Protein AF-A0A1T4KMU8-F1 (afdb_monomer_lite)

Sequence (83 aa):
MNGKFIASNLCIILKPKNDKYKVNLKFYKYYLESLQKQIRSDLADGTSKLTINADDLMDYYIEYILIDEQNKFYDENIKNMRS

Structure (mmCIF, N/CA/C/O backbone):
data_AF-A0A1T4KMU8-F1
#
_entry.id   AF-A0A1T4KMU8-F1
#
loop_
_atom_site.group_PDB
_atom_site.id
_atom_site.type_symbol
_atom_site.label_atom_id
_atom_site.label_alt_id
_atom_site.label_comp_id
_atom_site.label_asym_id
_atom_site.label_entity_id
_atom_site.label_seq_id
_atom_site.pdbx_PDB_ins_code
_atom_site.Cartn_x
_atom_site.Cartn_y
_atom_site.Cartn_z
_atom_site.occupancy
_atom_site.B_iso_or_equiv
_atom_site.auth_seq_id
_atom_site.auth_comp_id
_atom_site.auth_asym_id
_atom_site.auth_atom_id
_atom_site.pdbx_PDB_model_num
ATOM 1 N N . MET A 1 1 ? 7.632 27.038 -6.167 1.00 52.44 1 MET A N 1
ATOM 2 C CA . MET A 1 1 ? 7.998 25.797 -6.885 1.00 52.44 1 MET A CA 1
ATOM 3 C C . MET A 1 1 ? 9.458 25.788 -7.340 1.00 52.44 1 MET A C 1
ATOM 5 O O . MET A 1 1 ? 10.052 24.725 -7.289 1.00 52.44 1 MET A O 1
ATOM 9 N N . ASN A 1 2 ? 10.073 26.935 -7.656 1.00 53.56 2 ASN A N 1
ATOM 10 C CA . ASN A 1 2 ? 11.516 27.054 -7.930 1.00 53.56 2 ASN A CA 1
ATOM 11 C C . ASN A 1 2 ? 12.385 26.583 -6.743 1.00 53.56 2 ASN A C 1
ATOM 13 O O . ASN A 1 2 ? 12.520 27.304 -5.757 1.00 53.56 2 ASN A O 1
ATOM 17 N N . GLY A 1 3 ? 12.928 25.363 -6.824 1.00 59.38 3 GLY A N 1
ATOM 18 C CA . GLY A 1 3 ? 13.930 24.812 -5.897 1.00 59.38 3 GLY A CA 1
ATOM 19 C C . GLY A 1 3 ? 13.409 23.999 -4.703 1.00 59.38 3 GLY A C 1
ATOM 20 O O . GLY A 1 3 ? 14.209 23.401 -3.997 1.00 59.38 3 GLY A O 1
ATOM 21 N N . LYS A 1 4 ? 12.089 23.939 -4.470 1.00 73.94 4 LYS A N 1
ATOM 22 C CA . LYS A 1 4 ? 11.505 23.168 -3.345 1.00 73.94 4 LYS A CA 1
ATOM 23 C C . LYS A 1 4 ? 10.997 21.776 -3.733 1.00 73.94 4 LYS A C 1
ATOM 25 O O . LYS A 1 4 ? 10.757 20.960 -2.853 1.00 73.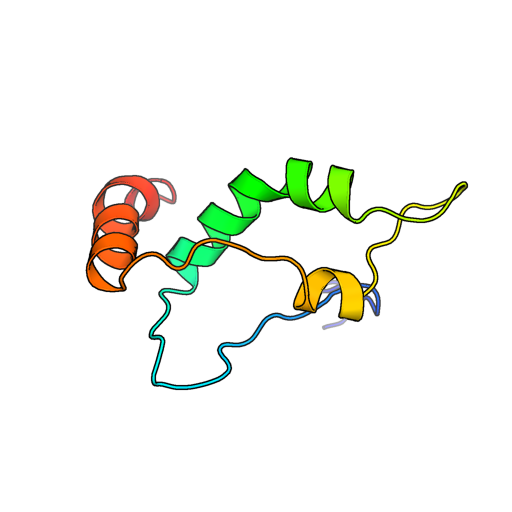94 4 LYS A O 1
ATOM 30 N N . PHE A 1 5 ? 10.808 21.517 -5.026 1.00 74.00 5 PHE A N 1
ATOM 31 C CA . PHE A 1 5 ? 10.245 20.264 -5.526 1.00 74.00 5 PHE A CA 1
ATOM 32 C C . PHE A 1 5 ? 10.966 19.834 -6.803 1.00 74.00 5 PHE A C 1
ATOM 34 O O . PHE A 1 5 ? 11.293 20.676 -7.638 1.00 74.00 5 PHE A O 1
ATOM 41 N N . ILE A 1 6 ? 11.180 18.527 -6.953 1.00 63.66 6 ILE A N 1
ATOM 42 C CA . ILE A 1 6 ? 11.671 17.909 -8.187 1.00 63.66 6 ILE A CA 1
ATOM 43 C C . ILE A 1 6 ? 10.466 17.278 -8.881 1.00 63.66 6 ILE A C 1
ATOM 45 O O . ILE A 1 6 ? 9.824 16.389 -8.323 1.00 63.66 6 ILE A O 1
ATOM 49 N N . ALA A 1 7 ? 10.156 17.740 -10.092 1.00 58.00 7 ALA A N 1
ATOM 50 C CA . ALA A 1 7 ? 9.217 17.055 -10.968 1.00 58.00 7 ALA A CA 1
ATOM 51 C C . ALA A 1 7 ? 9.975 15.932 -11.684 1.00 58.00 7 ALA A C 1
ATOM 53 O O . ALA A 1 7 ? 10.940 16.188 -12.401 1.00 58.00 7 ALA A O 1
ATOM 54 N N . SER A 1 8 ? 9.569 14.688 -11.445 1.00 60.75 8 SER A N 1
ATOM 55 C CA . SER A 1 8 ? 10.140 13.513 -12.095 1.00 60.75 8 SER A CA 1
ATOM 56 C C . SER A 1 8 ? 9.044 12.783 -12.853 1.00 60.75 8 SER A C 1
ATOM 58 O O . SER A 1 8 ? 7.996 12.483 -12.284 1.00 60.75 8 SER A O 1
ATOM 60 N N . ASN A 1 9 ? 9.319 12.437 -14.109 1.00 57.00 9 ASN A N 1
ATOM 61 C CA . ASN A 1 9 ? 8.461 11.569 -14.918 1.00 57.00 9 ASN A CA 1
ATOM 62 C C . ASN A 1 9 ? 8.551 10.087 -14.483 1.00 57.00 9 ASN A C 1
ATOM 64 O O . ASN A 1 9 ? 7.958 9.230 -15.121 1.00 57.00 9 ASN A O 1
ATOM 68 N N . LEU A 1 10 ? 9.310 9.775 -13.420 1.00 73.19 10 LEU A N 1
ATOM 69 C CA . LEU A 1 10 ? 9.579 8.414 -12.927 1.00 73.19 10 LEU A CA 1
ATOM 70 C C . LEU A 1 10 ? 8.744 8.041 -11.688 1.00 73.19 10 LEU A C 1
ATOM 72 O O . LEU A 1 10 ? 9.114 7.129 -10.952 1.00 73.19 10 LEU A O 1
ATOM 76 N N . CYS A 1 11 ? 7.669 8.777 -11.400 1.00 76.25 11 CYS A N 1
ATOM 77 C CA . CYS A 1 11 ? 6.791 8.495 -10.267 1.00 76.25 11 CYS A CA 1
ATOM 78 C C . CYS A 1 11 ? 5.451 7.943 -10.756 1.00 76.25 11 CYS A C 1
ATOM 80 O O . CYS A 1 11 ? 4.758 8.597 -11.535 1.00 76.25 11 CYS A O 1
ATOM 82 N N . ILE A 1 12 ? 5.070 6.768 -10.256 1.00 82.38 12 ILE A N 1
ATOM 83 C CA . ILE A 1 12 ? 3.736 6.202 -10.453 1.00 82.38 12 ILE A CA 1
ATOM 84 C C . ILE A 1 12 ? 2.877 6.607 -9.253 1.00 82.38 12 ILE A C 1
ATOM 86 O O . ILE A 1 12 ? 3.219 6.325 -8.105 1.00 82.38 12 ILE A O 1
ATOM 90 N N . ILE A 1 13 ? 1.761 7.289 -9.513 1.00 85.25 13 ILE A N 1
ATOM 91 C CA . ILE A 1 13 ? 0.829 7.737 -8.473 1.00 85.25 13 ILE A CA 1
ATOM 92 C C . ILE A 1 13 ? -0.334 6.751 -8.399 1.00 85.25 13 ILE A C 1
ATOM 94 O O . ILE A 1 13 ? -1.178 6.712 -9.294 1.00 85.25 13 ILE A O 1
ATOM 98 N N . LEU A 1 14 ? -0.411 6.006 -7.298 1.00 87.25 14 LEU A N 1
ATOM 99 C CA . LEU A 1 14 ? -1.531 5.115 -7.015 1.00 87.25 14 LEU A CA 1
ATOM 100 C C . LEU A 1 14 ? -2.715 5.912 -6.454 1.00 87.25 14 LEU A C 1
ATOM 102 O O . LEU A 1 14 ? -2.559 6.717 -5.533 1.00 87.25 14 LEU A O 1
ATOM 106 N N . LYS A 1 15 ? -3.908 5.683 -7.008 1.00 88.50 15 LYS A N 1
ATOM 107 C CA . LYS A 1 15 ? -5.167 6.282 -6.543 1.00 88.50 15 LYS A CA 1
ATOM 108 C C . LYS A 1 15 ? -6.202 5.179 -6.303 1.00 88.50 15 LYS A C 1
ATOM 110 O O . LYS A 1 15 ? -6.262 4.247 -7.105 1.00 88.50 15 LYS A O 1
ATOM 115 N N . PRO A 1 16 ? -7.034 5.272 -5.250 1.00 86.62 16 PRO A N 1
ATOM 116 C CA . PRO A 1 16 ? -8.160 4.359 -5.070 1.00 86.62 16 PRO A CA 1
ATOM 117 C C . PRO A 1 16 ? -9.084 4.401 -6.291 1.00 86.62 16 PRO A C 1
ATOM 119 O O . PRO A 1 16 ? -9.410 5.480 -6.783 1.00 86.62 16 PRO A O 1
ATOM 122 N N . LYS A 1 17 ? -9.489 3.229 -6.790 1.00 83.38 17 LYS A N 1
ATOM 123 C CA . LYS A 1 17 ? -10.261 3.114 -8.038 1.00 83.38 17 LYS A CA 1
ATOM 124 C C . LYS A 1 17 ? -11.776 3.219 -7.832 1.00 83.38 17 LYS A C 1
ATOM 126 O O . LYS A 1 17 ? -12.470 3.660 -8.740 1.00 83.38 17 LYS A O 1
ATOM 131 N N . ASN A 1 18 ? -12.303 2.781 -6.687 1.00 79.81 18 ASN A N 1
ATOM 132 C CA . ASN A 1 18 ? -13.740 2.800 -6.397 1.00 79.81 18 ASN A CA 1
ATOM 133 C C . ASN A 1 18 ? -14.032 2.824 -4.887 1.00 79.81 18 ASN A C 1
ATOM 135 O O . ASN A 1 18 ? -13.170 2.498 -4.074 1.00 79.81 18 ASN A O 1
ATOM 139 N N . ASP A 1 19 ? -15.278 3.147 -4.537 1.00 79.94 19 ASP A N 1
ATOM 140 C CA . ASP A 1 19 ? -15.752 3.212 -3.146 1.00 79.94 19 ASP A CA 1
ATOM 141 C C . ASP A 1 19 ? -16.084 1.839 -2.539 1.00 79.94 19 ASP A C 1
ATOM 143 O O . ASP A 1 19 ? -16.343 1.734 -1.338 1.00 79.94 19 ASP A O 1
ATOM 147 N N . LYS A 1 20 ? -16.082 0.775 -3.357 1.00 83.88 20 LYS A N 1
ATOM 148 C CA . LYS A 1 20 ? -16.394 -0.594 -2.917 1.00 83.88 20 LYS A CA 1
ATOM 149 C C . LYS A 1 20 ? -15.318 -1.127 -1.973 1.00 83.88 20 LYS A C 1
ATOM 151 O O . LYS A 1 20 ? -15.645 -1.788 -0.993 1.00 83.88 20 LYS A O 1
ATOM 156 N N . TYR A 1 21 ? -14.055 -0.819 -2.255 1.00 83.94 21 TYR A N 1
ATOM 157 C CA . TYR A 1 21 ? -12.922 -1.208 -1.421 1.00 83.94 21 TYR A CA 1
ATOM 158 C C . TYR A 1 21 ? -12.340 0.029 -0.761 1.00 83.94 21 TYR A C 1
ATOM 160 O O . TYR A 1 21 ? -11.405 0.653 -1.263 1.00 83.94 21 TYR A O 1
ATOM 168 N N . LYS A 1 22 ? -12.922 0.402 0.381 1.00 90.75 22 LYS A N 1
ATOM 169 C CA . LYS A 1 22 ? -12.400 1.508 1.181 1.00 90.75 22 LYS A CA 1
ATOM 170 C C . LYS A 1 22 ? -10.974 1.181 1.612 1.00 90.75 22 LYS A C 1
ATOM 172 O O . LYS A 1 22 ? -10.683 0.067 2.056 1.00 90.75 22 LYS A O 1
ATOM 177 N N . VAL A 1 23 ? -10.100 2.170 1.476 1.00 93.31 23 VAL A N 1
ATOM 178 C CA . VAL A 1 23 ? -8.688 2.064 1.833 1.00 93.31 23 VAL A CA 1
ATOM 179 C C . VAL A 1 23 ? -8.288 3.224 2.727 1.00 93.31 23 VAL A C 1
ATOM 181 O O . VAL A 1 23 ? -8.603 4.385 2.466 1.00 93.31 23 VAL A O 1
ATOM 184 N N . ASN A 1 24 ? -7.546 2.911 3.777 1.00 94.44 24 ASN A N 1
ATOM 185 C CA . ASN A 1 24 ? -6.818 3.886 4.557 1.00 94.44 24 ASN A CA 1
ATOM 186 C C . ASN A 1 24 ? -5.463 4.121 3.873 1.00 94.44 24 ASN A C 1
ATOM 188 O O . ASN A 1 24 ? -4.546 3.306 3.954 1.00 94.44 24 ASN A O 1
ATOM 192 N N . LEU A 1 25 ? -5.323 5.262 3.193 1.00 93.00 25 LEU A N 1
ATOM 193 C CA . LEU A 1 25 ? -4.095 5.606 2.464 1.00 93.00 25 LEU A CA 1
ATOM 194 C C . LEU A 1 25 ? -2.861 5.688 3.371 1.00 93.00 25 LEU A C 1
ATOM 196 O O . LEU A 1 25 ? -1.746 5.437 2.920 1.00 93.00 25 LEU A O 1
ATOM 200 N N . LYS A 1 26 ? -3.039 6.035 4.651 1.00 93.81 26 LYS A N 1
ATOM 201 C CA . LYS A 1 26 ? -1.923 6.100 5.597 1.00 93.81 26 LYS A CA 1
ATOM 202 C C . LY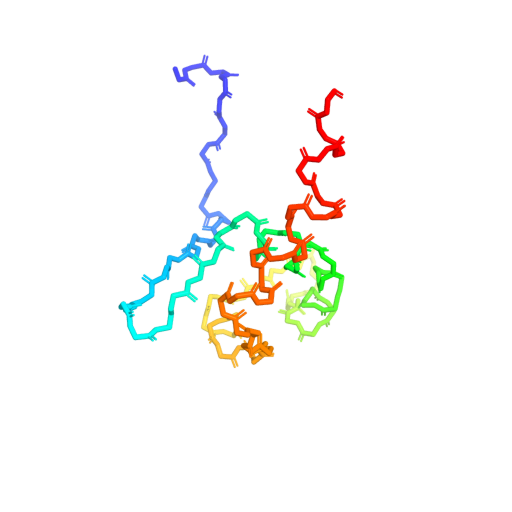S A 1 26 ? -1.461 4.705 6.000 1.00 93.81 26 LYS A C 1
ATOM 204 O O . LYS A 1 26 ? -0.259 4.501 6.110 1.00 93.81 26 LYS A O 1
ATOM 209 N N . PHE A 1 27 ? -2.387 3.763 6.167 1.00 95.12 27 PHE A N 1
ATOM 210 C CA . PHE A 1 27 ? -2.064 2.348 6.337 1.00 95.12 27 PHE A CA 1
ATOM 211 C C . PHE A 1 27 ? -1.320 1.810 5.107 1.00 95.12 27 PHE A C 1
ATOM 213 O O . PHE A 1 27 ? -0.193 1.335 5.229 1.00 95.12 27 PHE A O 1
ATOM 220 N N . TYR A 1 28 ? -1.900 1.974 3.913 1.00 94.00 28 TYR A N 1
ATOM 221 C CA . TYR A 1 28 ? -1.317 1.446 2.677 1.00 94.00 28 TYR A CA 1
ATOM 222 C C . TYR A 1 28 ? 0.040 2.059 2.337 1.00 94.00 28 TYR A C 1
ATOM 224 O O . TYR A 1 28 ? 0.878 1.378 1.758 1.00 94.00 28 TYR A O 1
ATOM 232 N N . LYS A 1 29 ? 0.308 3.304 2.750 1.00 93.44 29 LYS A N 1
ATOM 233 C CA . LYS A 1 29 ? 1.659 3.868 2.682 1.00 93.44 29 LYS A CA 1
ATOM 234 C C . LYS A 1 29 ? 2.670 2.985 3.423 1.00 93.44 29 LYS A C 1
ATOM 236 O O . LYS A 1 29 ? 3.673 2.610 2.834 1.00 93.44 29 LYS A O 1
ATOM 241 N N . TYR A 1 30 ? 2.404 2.648 4.684 1.00 94.06 30 TYR A N 1
ATOM 242 C CA . TYR A 1 30 ? 3.312 1.820 5.486 1.00 94.06 30 TYR A CA 1
ATOM 243 C C . TYR A 1 30 ? 3.390 0.382 4.981 1.00 94.06 30 TYR A C 1
ATOM 245 O O . TYR A 1 30 ? 4.469 -0.200 4.949 1.00 94.06 30 TYR A O 1
ATOM 253 N N . TYR A 1 31 ? 2.257 -0.179 4.566 1.00 95.12 31 TYR A N 1
ATOM 254 C CA . TYR A 1 31 ? 2.204 -1.529 4.017 1.00 95.12 31 TYR A CA 1
ATOM 255 C C . TYR A 1 31 ? 3.010 -1.651 2.714 1.00 95.12 31 TYR A C 1
ATOM 257 O O . TYR A 1 31 ? 3.803 -2.569 2.547 1.00 95.12 31 TYR A O 1
ATOM 265 N N . LEU A 1 32 ? 2.896 -0.682 1.804 1.00 93.44 32 LEU A N 1
ATOM 266 C CA . LEU A 1 32 ? 3.707 -0.671 0.584 1.00 93.44 32 LEU A CA 1
ATOM 267 C C . LEU A 1 32 ? 5.181 -0.348 0.866 1.00 93.44 32 LEU A C 1
ATOM 269 O O . LEU A 1 32 ? 6.058 -0.872 0.183 1.00 93.44 32 LEU A O 1
ATOM 273 N N . GLU A 1 33 ? 5.479 0.477 1.877 1.00 93.38 33 GLU A N 1
ATOM 274 C CA . GLU A 1 33 ? 6.854 0.713 2.342 1.00 93.38 33 GLU A CA 1
ATOM 275 C C . GLU A 1 33 ? 7.502 -0.583 2.862 1.00 93.38 33 GLU A C 1
ATOM 277 O O . GLU A 1 33 ? 8.668 -0.837 2.552 1.00 93.38 33 GLU A O 1
ATOM 282 N N . SER A 1 34 ? 6.766 -1.439 3.584 1.00 94.31 34 SER A N 1
ATOM 283 C CA . SER A 1 34 ? 7.299 -2.728 4.054 1.00 94.31 34 SER A CA 1
ATOM 284 C C . SER A 1 34 ? 7.517 -3.729 2.913 1.00 94.31 34 SER A C 1
ATOM 286 O O . SER A 1 34 ? 8.496 -4.476 2.939 1.00 94.31 34 SER A O 1
ATOM 288 N N . LEU A 1 35 ? 6.676 -3.692 1.874 1.00 94.56 35 LEU A N 1
ATOM 289 C CA . LEU A 1 35 ? 6.798 -4.530 0.676 1.00 94.56 35 LEU A CA 1
ATOM 290 C C . LEU A 1 35 ? 7.780 -3.982 -0.370 1.00 94.56 35 LEU A C 1
ATOM 292 O O . LEU A 1 35 ? 8.110 -4.676 -1.329 1.00 94.56 35 LEU A O 1
ATOM 296 N N . GLN A 1 36 ? 8.292 -2.759 -0.202 1.00 92.44 36 GLN A N 1
ATOM 297 C CA . GLN A 1 36 ? 9.054 -2.055 -1.238 1.00 92.44 36 GLN A CA 1
ATOM 298 C C . GLN A 1 36 ? 10.245 -2.861 -1.778 1.00 92.44 36 GLN A C 1
ATOM 300 O O . GLN A 1 36 ? 10.525 -2.827 -2.977 1.00 92.44 36 GLN A O 1
ATOM 305 N N . LYS A 1 37 ? 10.977 -3.559 -0.900 1.00 93.25 37 LYS A N 1
ATOM 306 C CA . LYS A 1 37 ? 12.139 -4.365 -1.309 1.00 93.25 37 LYS A CA 1
ATOM 307 C C . LYS A 1 37 ? 11.729 -5.557 -2.169 1.00 93.25 37 LYS A C 1
ATOM 309 O O . LYS A 1 37 ? 12.418 -5.841 -3.140 1.00 93.25 37 LYS A O 1
ATOM 314 N N . GLN A 1 38 ? 10.618 -6.200 -1.823 1.00 94.75 38 GLN A N 1
ATOM 315 C CA . GLN A 1 38 ? 10.067 -7.327 -2.565 1.00 94.75 38 GLN A CA 1
ATOM 316 C C . GLN A 1 38 ? 9.543 -6.867 -3.926 1.00 94.75 38 GLN A C 1
ATOM 318 O O . GLN A 1 38 ? 10.034 -7.335 -4.941 1.00 94.75 38 GLN A O 1
ATOM 323 N N . ILE A 1 39 ? 8.679 -5.846 -3.956 1.00 93.56 39 ILE A N 1
ATOM 324 C CA . ILE A 1 39 ? 8.148 -5.258 -5.201 1.00 93.56 39 ILE A CA 1
ATOM 325 C C . ILE A 1 39 ? 9.291 -4.876 -6.151 1.00 93.56 39 ILE A C 1
ATOM 327 O O . ILE A 1 39 ? 9.235 -5.139 -7.346 1.00 93.56 39 ILE A O 1
ATOM 331 N N . ARG A 1 40 ? 10.364 -4.270 -5.624 1.00 90.88 40 ARG A N 1
ATOM 332 C CA . ARG A 1 40 ? 11.550 -3.943 -6.423 1.00 90.88 40 ARG A CA 1
ATOM 333 C C . ARG A 1 40 ? 12.275 -5.193 -6.915 1.00 90.88 40 ARG A C 1
ATOM 335 O O . ARG A 1 40 ? 12.734 -5.182 -8.042 1.00 90.88 40 ARG A O 1
ATOM 342 N N . SER A 1 41 ? 12.436 -6.218 -6.087 1.00 92.56 41 SER A N 1
ATOM 343 C CA . SER A 1 41 ? 13.085 -7.464 -6.505 1.00 92.56 41 SER A CA 1
ATOM 344 C C . SER A 1 41 ? 12.311 -8.158 -7.623 1.00 92.56 41 SER A C 1
ATOM 346 O O . SER A 1 41 ? 12.925 -8.692 -8.539 1.00 92.56 41 SER A O 1
ATOM 348 N N . ASP A 1 42 ? 10.983 -8.129 -7.541 1.00 93.00 42 ASP A N 1
ATOM 349 C CA . ASP A 1 42 ? 10.102 -8.881 -8.431 1.00 93.00 42 ASP A CA 1
ATOM 350 C C . ASP A 1 42 ? 9.863 -8.151 -9.761 1.00 93.00 42 ASP A C 1
ATOM 352 O O . ASP A 1 42 ? 9.742 -8.796 -10.798 1.00 93.00 42 ASP A O 1
ATOM 356 N N . LEU A 1 43 ? 9.805 -6.812 -9.739 1.00 93.00 43 LEU A N 1
ATOM 357 C CA . LEU A 1 43 ? 9.409 -5.995 -10.895 1.00 93.00 43 LEU A CA 1
ATOM 358 C C . LEU A 1 43 ? 10.533 -5.150 -11.503 1.00 93.00 43 LEU A C 1
ATOM 360 O O . LEU A 1 43 ? 10.296 -4.445 -12.485 1.00 93.00 43 LEU A O 1
ATOM 364 N N . ALA A 1 44 ? 11.724 -5.114 -10.898 1.00 91.38 44 ALA A N 1
ATOM 365 C CA . ALA A 1 44 ? 12.808 -4.321 -11.463 1.00 91.38 44 ALA A CA 1
ATOM 366 C C . ALA A 1 44 ? 13.317 -4.949 -12.761 1.00 91.38 44 ALA A C 1
ATOM 368 O O . ALA A 1 44 ? 13.799 -6.078 -12.776 1.00 91.38 44 ALA A O 1
ATOM 369 N N . ASP A 1 45 ? 13.281 -4.156 -13.823 1.00 86.69 45 ASP A N 1
ATOM 370 C CA . ASP A 1 45 ? 13.750 -4.519 -15.152 1.00 86.69 45 ASP A CA 1
ATOM 371 C C . ASP A 1 45 ? 14.850 -3.555 -15.629 1.00 86.69 45 ASP A C 1
ATOM 373 O O . ASP A 1 45 ? 14.936 -2.406 -15.181 1.00 86.69 45 ASP A O 1
ATOM 377 N N . GLY A 1 46 ? 15.702 -4.024 -16.541 1.00 84.81 46 GLY A N 1
ATOM 378 C CA . GLY A 1 46 ? 16.824 -3.282 -17.115 1.00 84.81 46 GLY A CA 1
ATOM 379 C C . GLY A 1 46 ? 18.193 -3.645 -16.525 1.00 84.81 46 GLY A C 1
ATOM 380 O O . GLY A 1 46 ? 18.349 -3.949 -15.348 1.00 84.81 46 GLY A O 1
ATOM 381 N N . THR A 1 47 ? 19.236 -3.593 -17.355 1.00 76.50 47 THR A N 1
ATOM 382 C CA . THR A 1 47 ? 20.591 -4.044 -16.978 1.00 76.50 47 THR A CA 1
ATOM 383 C C . THR A 1 47 ? 21.480 -2.924 -16.432 1.00 76.50 47 THR A C 1
ATOM 385 O O . THR A 1 47 ? 22.223 -3.132 -15.478 1.00 76.50 47 THR A O 1
ATOM 388 N N . SER A 1 48 ? 21.416 -1.721 -17.014 1.00 81.94 48 SER A N 1
ATOM 389 C CA . SER A 1 48 ? 22.235 -0.566 -16.593 1.00 81.94 48 SER A CA 1
ATOM 390 C C . SER A 1 48 ? 21.509 0.393 -15.644 1.00 81.94 48 SER A C 1
ATOM 392 O O . SER A 1 48 ? 22.152 1.121 -14.890 1.00 81.94 48 SER A O 1
ATOM 394 N N . LYS A 1 49 ? 20.171 0.419 -15.680 1.00 81.75 49 LYS A N 1
ATOM 395 C CA . LYS A 1 49 ? 19.327 1.236 -14.803 1.00 81.75 49 LYS A CA 1
ATOM 396 C C . LYS A 1 49 ? 18.014 0.505 -14.555 1.00 81.75 49 LYS A C 1
ATOM 398 O O . LYS A 1 49 ? 17.232 0.352 -15.483 1.00 81.75 49 LYS A O 1
ATOM 403 N N . LEU A 1 50 ? 17.790 0.105 -13.307 1.00 85.62 50 LEU A N 1
ATOM 404 C CA . LEU A 1 50 ? 16.572 -0.594 -12.915 1.00 85.62 50 LEU A CA 1
ATOM 405 C C . LEU A 1 50 ? 15.368 0.352 -12.941 1.00 85.62 50 LEU A C 1
ATOM 407 O O . LEU A 1 50 ? 15.392 1.424 -12.323 1.00 85.62 50 LEU A O 1
ATOM 411 N N . THR A 1 51 ? 14.315 -0.069 -13.630 1.00 87.06 51 THR A N 1
ATOM 412 C CA . THR A 1 51 ? 13.015 0.604 -13.706 1.00 87.06 51 THR A CA 1
ATOM 413 C C . THR A 1 51 ? 11.893 -0.370 -13.379 1.00 87.06 51 THR A C 1
ATOM 415 O O . THR A 1 51 ? 12.082 -1.575 -13.451 1.00 87.06 51 THR A O 1
ATOM 418 N N . ILE A 1 52 ? 10.731 0.155 -1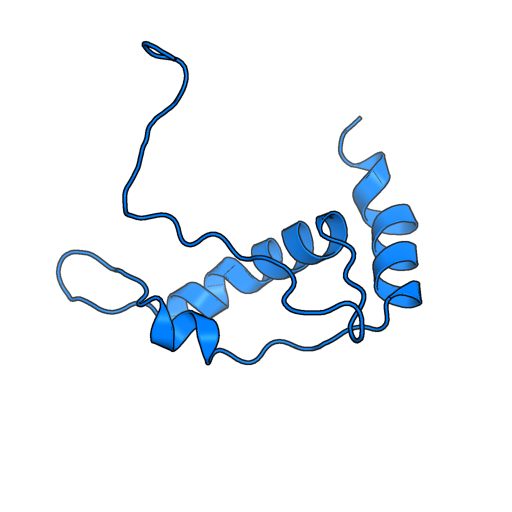2.994 1.00 87.81 52 ILE A N 1
ATOM 419 C CA . ILE A 1 52 ? 9.509 -0.632 -12.799 1.00 87.81 52 ILE A CA 1
ATOM 420 C C . ILE A 1 52 ? 8.498 -0.112 -13.816 1.00 87.81 52 ILE A C 1
ATOM 422 O O . ILE A 1 52 ? 8.239 1.097 -13.845 1.00 87.81 52 ILE A O 1
ATOM 426 N N . ASN A 1 53 ? 7.954 -0.998 -14.649 1.00 88.38 53 ASN A N 1
ATOM 427 C CA . ASN A 1 53 ? 6.915 -0.628 -15.603 1.00 88.38 53 ASN A CA 1
ATOM 428 C C . ASN A 1 53 ? 5.585 -0.412 -14.876 1.00 88.38 53 ASN A C 1
ATOM 430 O O . ASN A 1 53 ? 5.278 -1.069 -13.881 1.00 88.38 53 ASN A O 1
ATOM 434 N N . ALA A 1 54 ? 4.787 0.534 -15.371 1.00 87.88 54 ALA A N 1
ATOM 435 C CA . ALA A 1 54 ? 3.509 0.859 -14.748 1.00 87.88 54 ALA A CA 1
ATOM 436 C C . ALA A 1 54 ? 2.504 -0.294 -14.847 1.00 87.88 54 ALA A C 1
ATOM 438 O O . ALA A 1 54 ? 1.800 -0.546 -13.874 1.00 87.88 54 ALA A O 1
ATOM 439 N N . ASP A 1 55 ? 2.471 -0.987 -15.986 1.00 90.25 55 ASP A N 1
ATOM 440 C CA . ASP A 1 55 ?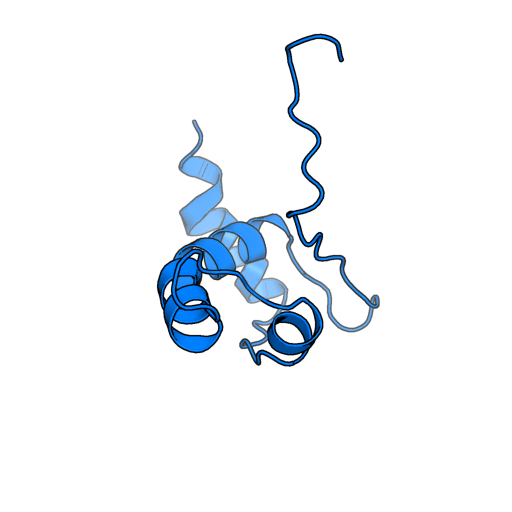 1.565 -2.115 -16.216 1.00 90.25 55 ASP A CA 1
ATOM 441 C C . ASP A 1 55 ? 1.900 -3.280 -15.275 1.00 90.25 55 ASP A C 1
ATOM 443 O O . ASP A 1 55 ? 1.034 -3.717 -14.521 1.00 90.25 55 ASP A O 1
ATOM 447 N N . ASP A 1 56 ? 3.181 -3.653 -15.183 1.00 90.94 56 ASP A N 1
ATOM 448 C CA . ASP A 1 56 ? 3.650 -4.698 -14.262 1.00 90.94 56 ASP A CA 1
ATOM 449 C C . ASP A 1 56 ? 3.316 -4.374 -12.794 1.00 90.94 56 ASP A C 1
ATOM 451 O O . ASP A 1 56 ? 2.921 -5.247 -12.023 1.00 90.94 56 ASP A O 1
ATOM 455 N N . LEU A 1 57 ? 3.430 -3.101 -12.389 1.00 91.31 57 LEU A N 1
ATOM 456 C CA . LEU A 1 57 ? 3.059 -2.669 -11.039 1.00 91.31 57 LEU A CA 1
ATOM 457 C C . LEU A 1 57 ? 1.540 -2.681 -10.803 1.00 91.31 57 LEU A C 1
ATOM 459 O O . LEU A 1 57 ? 1.110 -2.917 -9.676 1.00 91.31 57 LEU A O 1
ATOM 463 N N . MET A 1 58 ? 0.725 -2.402 -11.826 1.00 90.56 58 MET A N 1
ATOM 464 C CA . MET A 1 58 ? -0.740 -2.463 -11.727 1.00 90.56 58 MET A CA 1
ATOM 465 C C . MET A 1 58 ? -1.258 -3.902 -11.643 1.00 90.56 58 MET A C 1
ATOM 467 O O . MET A 1 58 ? -2.272 -4.128 -10.980 1.00 90.56 58 MET A O 1
ATOM 471 N N . ASP A 1 59 ? -0.553 -4.845 -12.268 1.00 92.56 59 ASP A N 1
ATOM 472 C CA . ASP A 1 59 ? -0.871 -6.275 -12.243 1.00 92.56 59 ASP A CA 1
ATOM 473 C C . ASP A 1 59 ? -0.275 -7.003 -11.022 1.00 92.56 59 ASP A C 1
ATOM 475 O O . ASP A 1 59 ? -0.614 -8.157 -10.747 1.00 92.56 59 ASP A O 1
ATOM 479 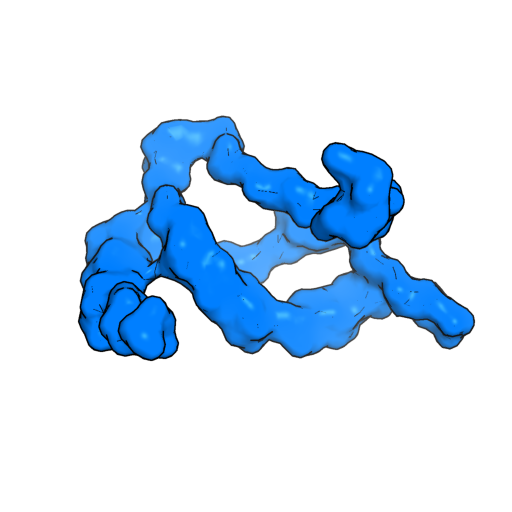N N . TYR A 1 60 ? 0.577 -6.331 -10.240 1.00 93.31 60 TYR A N 1
ATOM 480 C CA . TYR A 1 60 ? 1.169 -6.893 -9.030 1.00 93.31 60 TYR A CA 1
ATOM 481 C C . TYR A 1 60 ? 0.128 -7.053 -7.910 1.00 93.31 60 TYR A C 1
ATOM 483 O O . TYR A 1 60 ? -0.390 -6.082 -7.348 1.00 93.31 60 TYR A O 1
ATOM 491 N N . TYR A 1 61 ? -0.155 -8.304 -7.545 1.00 91.62 61 TYR A N 1
ATOM 492 C CA . TYR A 1 61 ? -1.133 -8.631 -6.512 1.00 91.62 61 TYR A CA 1
ATOM 493 C C . TYR A 1 61 ? -0.595 -8.350 -5.105 1.00 91.62 61 TYR A C 1
ATOM 495 O O . TYR A 1 61 ? 0.434 -8.878 -4.687 1.00 91.62 61 TYR A O 1
ATOM 503 N N . ILE A 1 62 ? -1.355 -7.563 -4.344 1.00 91.75 62 ILE A N 1
ATOM 504 C CA . ILE A 1 62 ? -1.173 -7.369 -2.902 1.00 91.75 62 ILE A CA 1
ATOM 505 C C . ILE A 1 62 ? -2.446 -7.772 -2.166 1.00 91.75 62 ILE A C 1
ATOM 507 O O . ILE A 1 62 ? -3.545 -7.714 -2.724 1.00 91.75 62 ILE A O 1
ATOM 511 N N . GLU A 1 63 ? -2.312 -8.147 -0.899 1.00 91.38 63 GLU A N 1
ATOM 512 C CA . GLU A 1 63 ? -3.469 -8.512 -0.091 1.00 91.38 63 GLU A CA 1
ATOM 513 C C . GLU A 1 63 ? -4.347 -7.290 0.206 1.00 91.38 63 GLU A C 1
ATOM 515 O O . GLU A 1 63 ? -3.876 -6.185 0.512 1.00 91.38 63 GLU A O 1
ATOM 520 N N . TYR A 1 64 ? -5.661 -7.500 0.123 1.00 92.06 64 TYR A N 1
ATOM 521 C CA . TYR A 1 64 ? -6.631 -6.538 0.620 1.00 92.06 64 TYR A CA 1
ATOM 522 C C . TYR A 1 64 ? -6.984 -6.877 2.064 1.00 92.06 64 TYR A C 1
ATOM 524 O O . TYR A 1 64 ? -7.614 -7.895 2.340 1.00 92.06 64 TYR A O 1
ATOM 532 N N . ILE A 1 65 ? -6.594 -5.988 2.969 1.00 94.00 65 ILE A N 1
ATOM 533 C CA . ILE A 1 65 ? -6.927 -6.065 4.391 1.00 94.00 65 ILE A CA 1
ATOM 534 C C . ILE A 1 65 ? -8.234 -5.302 4.609 1.00 94.00 65 ILE A C 1
ATOM 536 O O . ILE A 1 65 ? -8.459 -4.276 3.967 1.00 94.00 65 ILE A O 1
ATOM 540 N N . LEU A 1 66 ? -9.122 -5.769 5.486 1.00 94.94 66 LEU A N 1
ATOM 541 C CA . LEU A 1 66 ? -10.411 -5.104 5.705 1.00 94.94 66 LEU A CA 1
ATOM 542 C C . LEU A 1 66 ? -10.218 -3.704 6.307 1.00 94.94 66 LEU A C 1
ATOM 544 O O . LEU A 1 66 ? -9.319 -3.482 7.113 1.00 94.94 66 LEU A O 1
ATOM 548 N N . ILE A 1 67 ? -11.073 -2.744 5.936 1.00 95.19 67 ILE A N 1
ATOM 549 C CA . ILE A 1 67 ? -10.915 -1.331 6.337 1.00 95.19 67 ILE A CA 1
ATOM 550 C C . ILE A 1 67 ? -10.816 -1.136 7.859 1.00 95.19 67 ILE A C 1
ATOM 552 O O . ILE A 1 67 ? -10.040 -0.298 8.318 1.00 95.19 67 ILE A O 1
ATOM 556 N N . ASP A 1 68 ? -11.543 -1.931 8.642 1.00 96.25 68 ASP A N 1
ATOM 557 C CA . ASP A 1 68 ? -11.510 -1.856 10.104 1.00 96.25 68 ASP A CA 1
ATOM 558 C C . ASP A 1 68 ? -10.154 -2.306 10.666 1.00 96.25 68 ASP A C 1
ATOM 560 O O . ASP A 1 68 ? -9.614 -1.670 11.570 1.00 96.25 68 ASP A O 1
ATOM 564 N N . GLU A 1 69 ? -9.546 -3.335 10.073 1.00 96.50 69 GLU A N 1
ATOM 565 C CA . GLU A 1 69 ? -8.211 -3.817 10.438 1.00 96.50 69 GLU A CA 1
ATOM 566 C C . GLU A 1 69 ? -7.121 -2.834 10.008 1.00 96.50 69 GLU A C 1
ATOM 568 O O . GLU A 1 69 ? -6.204 -2.553 10.781 1.00 96.50 69 GLU A O 1
ATOM 573 N N . GLN A 1 70 ? -7.252 -2.241 8.814 1.00 96.31 70 GLN A N 1
ATOM 574 C CA . GLN A 1 70 ? -6.349 -1.185 8.347 1.00 96.31 70 GLN A CA 1
ATOM 575 C C . GLN A 1 70 ? -6.330 -0.002 9.330 1.00 96.31 70 GLN A C 1
ATOM 577 O O . GLN A 1 70 ? -5.264 0.506 9.690 1.00 96.31 70 GLN A O 1
ATOM 582 N N . ASN A 1 71 ? -7.516 0.446 9.760 1.00 96.69 71 ASN A N 1
ATOM 583 C CA . ASN A 1 71 ? -7.671 1.562 10.692 1.00 96.69 71 ASN A CA 1
ATOM 584 C C . ASN A 1 71 ? -7.113 1.217 12.071 1.00 96.69 71 ASN A C 1
ATOM 586 O O . ASN A 1 71 ? -6.304 1.979 12.601 1.00 96.69 71 ASN A O 1
ATOM 590 N N . LYS A 1 72 ? -7.481 0.047 12.605 1.00 96.56 72 LYS A N 1
ATOM 591 C CA . LYS A 1 72 ? -6.983 -0.446 13.890 1.00 96.56 72 LYS A CA 1
ATOM 592 C C . LYS A 1 72 ? -5.456 -0.496 13.910 1.00 96.56 72 LYS A C 1
ATOM 594 O O . LYS A 1 72 ? -4.837 0.095 14.790 1.00 96.56 72 LYS A O 1
ATOM 599 N N . PHE A 1 73 ? -4.844 -1.119 12.900 1.00 95.62 73 PHE A N 1
ATOM 600 C CA . PHE A 1 73 ? -3.389 -1.210 12.809 1.00 95.62 73 PHE A CA 1
ATOM 601 C C . PHE A 1 73 ? -2.737 0.175 12.763 1.00 95.62 73 PHE A C 1
ATOM 603 O O . PHE A 1 73 ? -1.741 0.415 13.448 1.00 95.62 73 PHE A O 1
ATOM 610 N N . TYR A 1 74 ? -3.301 1.095 11.972 1.00 95.19 74 TYR A N 1
ATOM 611 C CA . TYR A 1 74 ? -2.786 2.455 11.860 1.00 95.19 74 TYR A CA 1
ATOM 612 C C . TYR A 1 74 ? -2.830 3.210 13.195 1.00 95.19 74 TYR A C 1
ATOM 614 O O . TYR A 1 74 ? -1.832 3.827 13.576 1.00 95.19 74 TYR A O 1
ATOM 622 N N . ASP A 1 75 ? -3.957 3.165 13.904 1.00 95.19 75 ASP A N 1
ATOM 623 C CA . ASP A 1 75 ? -4.111 3.861 15.181 1.00 95.19 75 ASP A CA 1
ATOM 624 C C . ASP A 1 75 ? -3.202 3.271 16.272 1.00 95.19 75 ASP A C 1
ATOM 626 O O . ASP A 1 75 ? -2.582 4.033 17.014 1.00 95.19 75 ASP A O 1
ATOM 630 N N . GLU A 1 76 ? -3.072 1.944 16.335 1.00 94.31 76 GLU A N 1
ATOM 631 C CA . GLU A 1 76 ? -2.285 1.252 17.364 1.00 94.31 76 GLU A CA 1
ATOM 632 C C . GLU A 1 76 ? -0.769 1.363 17.140 1.00 94.31 76 GLU A C 1
ATOM 634 O O . GLU A 1 76 ? -0.016 1.531 18.098 1.00 94.31 76 GLU A O 1
ATOM 639 N N . ASN A 1 77 ? -0.307 1.293 15.887 1.00 91.50 77 ASN A N 1
ATOM 640 C CA . ASN A 1 77 ? 1.115 1.079 15.591 1.00 91.50 77 ASN A CA 1
ATOM 641 C C . ASN A 1 77 ? 1.785 2.259 14.890 1.00 91.50 77 ASN A C 1
ATOM 643 O O . ASN A 1 77 ? 2.992 2.433 15.003 1.00 91.50 77 ASN A O 1
ATOM 647 N N . ILE A 1 78 ? 1.034 3.066 14.138 1.00 91.31 78 ILE A N 1
ATOM 648 C CA . ILE A 1 78 ? 1.626 4.044 13.217 1.00 91.31 78 ILE A CA 1
ATOM 649 C C . ILE A 1 78 ? 1.422 5.479 13.695 1.00 91.31 78 ILE A C 1
ATOM 651 O O . ILE A 1 78 ? 2.338 6.300 13.621 1.00 91.31 78 ILE A O 1
ATOM 655 N N . LYS A 1 79 ? 0.209 5.814 14.135 1.00 89.31 79 LYS A N 1
ATOM 656 C CA . LYS A 1 79 ? -0.214 7.194 14.407 1.00 89.31 79 LYS A CA 1
ATOM 657 C C . LYS A 1 79 ? 0.709 7.930 15.376 1.00 89.31 79 LYS A C 1
ATOM 659 O O . LYS A 1 79 ? 0.998 9.102 15.154 1.00 89.31 79 LYS A O 1
ATOM 664 N N . ASN A 1 80 ? 1.219 7.221 16.382 1.00 82.69 80 ASN A N 1
ATOM 665 C CA . ASN A 1 80 ? 2.063 7.784 17.436 1.00 82.69 80 ASN A CA 1
ATOM 666 C C . ASN A 1 80 ? 3.572 7.729 17.122 1.00 82.69 80 ASN A C 1
ATOM 668 O O . ASN A 1 80 ? 4.361 8.296 17.867 1.00 82.69 80 ASN A O 1
ATOM 672 N N . MET A 1 81 ? 3.995 7.099 16.018 1.00 69.62 81 MET A N 1
ATOM 673 C CA . MET A 1 81 ? 5.416 7.020 15.629 1.00 69.62 81 MET A CA 1
ATOM 674 C C . MET A 1 81 ? 5.955 8.301 14.968 1.00 69.62 81 MET A C 1
ATOM 676 O O . MET A 1 81 ? 7.141 8.377 14.660 1.00 69.62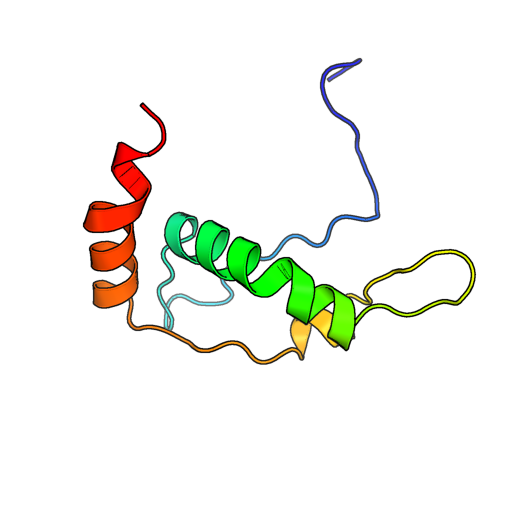 81 MET A O 1
ATOM 680 N N . ARG A 1 82 ? 5.101 9.294 14.693 1.00 58.78 82 ARG A N 1
ATOM 681 C CA . ARG A 1 82 ? 5.475 10.569 14.049 1.00 58.78 82 ARG A CA 1
ATOM 682 C C . ARG A 1 82 ? 5.268 11.789 14.964 1.00 58.78 82 ARG A C 1
ATOM 684 O O . ARG A 1 82 ? 4.939 12.861 14.456 1.00 58.78 82 ARG A O 1
ATOM 691 N N . SER A 1 83 ? 5.414 11.603 16.281 1.00 47.19 83 SER A N 1
ATOM 692 C CA . SER A 1 83 ? 5.504 12.701 17.258 1.00 47.19 83 SER A CA 1
ATOM 693 C C . SER A 1 83 ? 6.895 13.321 17.284 1.00 47.19 83 SER A C 1
ATOM 695 O O . SER A 1 83 ? 7.871 12.597 16.997 1.00 47.19 83 SER A O 1
#

Organism: Treponema porcinum (NCBI:txid261392)

InterPro domains:
  IPR044946 Type I restriction modification DNA specificity domain superfamily [G3DSA:3.90.220.20] (1-82)

Foldseek 3Di:
DVPPDDDDPQDDDDDDDDPVQDDDVQLVVVVCVVCVVVLQVVAFDDDPDTGGDPVNVVPDDDDRDHRVVSVVCCVPPPVPPPD

Radius of gyration: 15.54 Å; chains: 1; bounding box: 39×36×35 Å

Secondary structure (DSSP, 8-state):
-TTT----TT--------TTS---HHHHHHHHHHHHHHHHHHH-B-SSS-B--HHHHHH-------HHHHHHHIIIIIGGGG-

pLDDT: mean 85.93, std 11.9, range [47.19, 96.69]